Protein AF-A0A939WQ72-F1 (afdb_monomer_lite)

Structure (mmCIF, N/CA/C/O backbone):
data_AF-A0A939WQ72-F1
#
_entry.id   AF-A0A939WQ72-F1
#
loop_
_atom_site.group_PDB
_atom_site.id
_atom_site.type_symbol
_atom_site.label_atom_id
_atom_site.label_alt_id
_atom_site.label_comp_id
_atom_site.label_asym_id
_atom_site.label_entity_id
_atom_site.label_seq_id
_atom_site.pdbx_PDB_ins_code
_atom_site.Cartn_x
_atom_site.Cartn_y
_atom_site.Cartn_z
_atom_site.occupancy
_atom_site.B_iso_or_equiv
_atom_site.auth_seq_id
_atom_site.auth_comp_id
_atom_site.auth_asym_id
_atom_site.auth_atom_id
_atom_site.pdbx_PDB_model_num
ATOM 1 N N . MET A 1 1 ? -9.801 -6.693 -13.904 1.00 92.62 1 MET A N 1
ATOM 2 C CA . MET A 1 1 ? -9.410 -5.284 -13.674 1.00 92.62 1 MET A CA 1
ATOM 3 C C . MET A 1 1 ? -7.971 -5.131 -14.112 1.00 92.62 1 MET A C 1
ATOM 5 O O . MET A 1 1 ? -7.171 -5.970 -13.726 1.00 92.62 1 MET A O 1
ATOM 9 N N . ILE A 1 2 ? -7.660 -4.121 -14.923 1.00 96.31 2 ILE A N 1
ATOM 10 C CA . ILE A 1 2 ? -6.279 -3.847 -15.332 1.00 96.31 2 ILE A CA 1
ATOM 11 C C . ILE A 1 2 ? -5.569 -3.059 -14.230 1.00 96.31 2 ILE A C 1
ATOM 13 O O . ILE A 1 2 ? -6.170 -2.162 -13.640 1.00 96.31 2 ILE A O 1
ATOM 17 N N . LEU A 1 3 ? -4.326 -3.436 -13.946 1.00 95.44 3 LEU A N 1
ATOM 18 C CA . LEU A 1 3 ? -3.455 -2.828 -12.947 1.00 95.44 3 LEU A CA 1
ATOM 19 C C . LEU A 1 3 ? -2.045 -2.660 -13.513 1.00 95.44 3 LEU A C 1
ATOM 21 O O . LEU A 1 3 ? -1.617 -3.454 -14.352 1.00 95.44 3 LEU A O 1
ATOM 25 N N . TYR A 1 4 ? -1.329 -1.660 -13.013 1.00 95.62 4 TYR A N 1
ATOM 26 C CA . TYR A 1 4 ? 0.031 -1.324 -13.407 1.00 95.62 4 TYR A CA 1
ATOM 27 C C . TYR A 1 4 ? 0.954 -1.271 -12.189 1.00 95.62 4 TYR A C 1
ATOM 29 O O . TYR A 1 4 ? 0.551 -0.783 -11.135 1.00 95.62 4 TYR A O 1
ATOM 37 N N . HIS A 1 5 ? 2.186 -1.746 -12.349 1.00 94.19 5 HIS A N 1
ATOM 38 C CA . HIS A 1 5 ? 3.261 -1.638 -11.362 1.00 94.19 5 HIS A CA 1
ATOM 39 C C . HIS A 1 5 ? 4.524 -1.108 -12.041 1.00 94.19 5 HIS A C 1
ATOM 41 O O . HIS A 1 5 ? 4.973 -1.687 -13.036 1.00 94.19 5 HIS A O 1
ATOM 47 N N . GLY A 1 6 ? 5.084 -0.029 -11.504 1.00 93.25 6 GLY A N 1
ATOM 48 C CA . GLY A 1 6 ? 6.355 0.522 -11.955 1.00 93.25 6 GLY A CA 1
ATOM 49 C C . GLY A 1 6 ? 7.535 -0.127 -11.252 1.00 93.25 6 GLY A C 1
ATOM 50 O O . GLY A 1 6 ? 7.530 -0.247 -10.033 1.00 93.25 6 GLY A O 1
ATOM 51 N N . SER A 1 7 ? 8.559 -0.526 -12.001 1.00 91.81 7 SER A N 1
ATOM 52 C CA . SER A 1 7 ? 9.796 -1.056 -11.422 1.00 91.81 7 SER A CA 1
ATOM 53 C C . SER A 1 7 ? 10.992 -0.885 -12.351 1.00 91.81 7 SER A C 1
ATOM 55 O O . SER A 1 7 ? 10.850 -0.763 -13.563 1.00 91.81 7 SER A O 1
ATOM 57 N N . THR A 1 8 ? 12.200 -0.977 -11.800 1.00 92.00 8 THR A N 1
ATOM 58 C CA . THR A 1 8 ? 13.462 -0.961 -12.569 1.00 92.00 8 THR A CA 1
ATOM 59 C C . THR A 1 8 ? 13.731 -2.261 -13.340 1.00 92.00 8 THR A C 1
ATOM 61 O O . THR A 1 8 ? 14.701 -2.368 -14.083 1.00 92.00 8 THR A O 1
ATOM 64 N N . LYS A 1 9 ? 12.873 -3.274 -13.175 1.00 91.62 9 LYS A N 1
ATOM 65 C CA . LYS A 1 9 ? 12.968 -4.596 -13.809 1.00 91.62 9 LYS A CA 1
ATOM 66 C C . LYS A 1 9 ? 11.615 -5.063 -14.329 1.00 91.62 9 LYS A C 1
ATOM 68 O O . LYS A 1 9 ? 10.583 -4.605 -13.845 1.00 91.62 9 LYS A O 1
ATOM 73 N N . ILE A 1 10 ? 11.623 -6.019 -15.251 1.00 94.62 10 ILE A N 1
ATOM 74 C CA . ILE A 1 10 ? 10.416 -6.740 -15.665 1.00 94.62 10 ILE A CA 1
ATOM 75 C C . ILE A 1 10 ? 10.027 -7.724 -14.555 1.00 94.62 10 ILE A C 1
ATOM 77 O O . ILE A 1 10 ? 10.872 -8.453 -14.031 1.00 94.62 10 ILE A O 1
ATOM 81 N N . ILE A 1 11 ? 8.750 -7.736 -14.187 1.00 94.44 11 ILE A N 1
ATOM 82 C CA . ILE A 1 11 ? 8.175 -8.635 -13.187 1.00 94.44 11 ILE A CA 1
ATOM 83 C C . ILE A 1 11 ? 7.028 -9.389 -13.857 1.00 94.44 11 ILE A C 1
ATOM 85 O O . ILE A 1 11 ? 5.957 -8.843 -14.082 1.00 94.44 11 ILE A O 1
ATOM 89 N N . GLU A 1 12 ? 7.246 -10.658 -14.197 1.00 93.81 12 GLU A N 1
ATOM 90 C CA . GLU A 1 12 ? 6.208 -11.469 -14.852 1.00 93.81 12 GLU A CA 1
ATOM 91 C C . GLU A 1 12 ? 5.132 -11.946 -13.868 1.00 93.81 12 GLU A C 1
ATOM 93 O O . GLU A 1 12 ? 3.956 -12.062 -14.217 1.00 93.81 12 GLU A O 1
ATOM 98 N N . LYS A 1 13 ? 5.532 -12.232 -12.623 1.00 92.50 13 LYS A N 1
ATOM 99 C CA . LYS 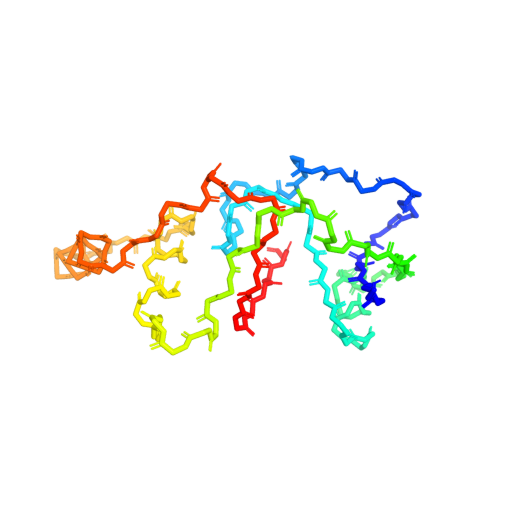A 1 13 ? 4.655 -12.736 -11.562 1.00 92.50 13 LYS A CA 1
ATOM 100 C C . LYS A 1 13 ? 4.719 -11.806 -10.347 1.00 92.50 13 L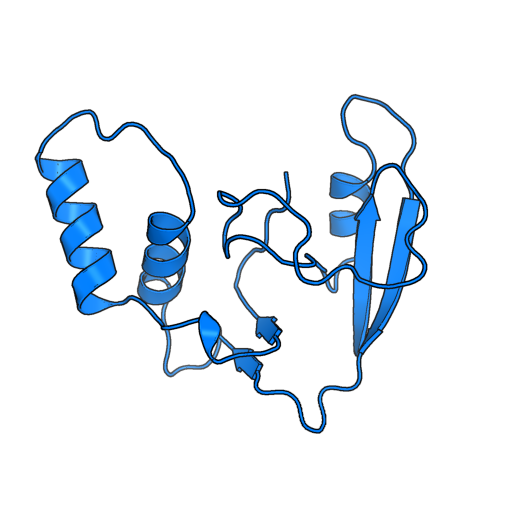YS A C 1
ATOM 102 O O . LYS A 1 13 ? 5.817 -11.604 -9.826 1.00 92.50 13 LYS A O 1
ATOM 107 N N . PRO A 1 14 ? 3.577 -11.269 -9.871 1.00 90.62 14 PRO A N 1
ATOM 108 C CA . PRO A 1 14 ? 3.527 -10.454 -8.662 1.00 90.62 14 PRO A CA 1
ATOM 109 C C . PRO A 1 14 ? 4.137 -11.171 -7.455 1.00 90.62 14 PRO A C 1
ATOM 111 O O . PRO A 1 14 ? 3.856 -12.345 -7.212 1.00 90.62 14 PRO A O 1
ATOM 114 N N . ILE A 1 15 ? 4.941 -10.451 -6.676 1.00 87.31 15 ILE A N 1
ATOM 115 C CA . ILE A 1 15 ? 5.572 -10.968 -5.458 1.00 87.31 15 ILE A CA 1
ATOM 116 C C . ILE A 1 15 ? 4.844 -10.353 -4.261 1.00 87.31 15 ILE A C 1
ATOM 118 O O . ILE A 1 15 ? 5.041 -9.184 -3.947 1.00 87.31 15 ILE A O 1
ATOM 122 N N . LEU A 1 16 ? 3.987 -11.133 -3.599 1.00 81.19 16 LEU A N 1
ATOM 123 C CA . LEU A 1 16 ? 3.041 -10.617 -2.596 1.00 81.19 16 LEU A CA 1
ATOM 124 C C . LEU A 1 16 ? 3.696 -10.092 -1.310 1.00 81.19 16 LEU A C 1
ATOM 126 O O . LEU A 1 16 ? 3.118 -9.241 -0.651 1.00 81.19 16 LEU A O 1
ATOM 130 N N . ALA A 1 17 ? 4.901 -10.553 -0.973 1.00 81.38 17 ALA A N 1
ATOM 131 C CA . ALA A 1 17 ? 5.674 -10.078 0.179 1.00 81.38 17 ALA A CA 1
ATOM 132 C C . ALA A 1 17 ? 6.823 -9.132 -0.225 1.00 81.38 17 ALA A C 1
ATOM 134 O O . ALA A 1 17 ? 7.815 -9.002 0.494 1.00 81.38 17 ALA A O 1
ATOM 135 N N . ALA A 1 18 ? 6.727 -8.517 -1.408 1.00 79.50 18 ALA A N 1
ATOM 136 C CA . ALA A 1 18 ? 7.680 -7.505 -1.847 1.00 79.50 18 ALA A CA 1
ATOM 137 C C . ALA A 1 18 ? 7.492 -6.175 -1.092 1.00 79.50 18 ALA A C 1
ATOM 139 O O . ALA A 1 18 ? 6.681 -6.056 -0.174 1.00 79.50 18 ALA A O 1
ATOM 140 N N . GLY A 1 19 ? 8.274 -5.167 -1.481 1.00 82.12 19 GLY A N 1
ATOM 141 C CA . GLY A 1 19 ? 8.215 -3.838 -0.881 1.00 82.12 19 GLY A CA 1
ATOM 142 C C . GLY A 1 19 ? 8.858 -3.768 0.505 1.00 82.12 19 GLY A C 1
ATOM 143 O O . GLY A 1 19 ? 9.281 -4.771 1.091 1.00 82.12 19 GLY A O 1
ATOM 144 N N . LYS A 1 20 ? 8.973 -2.545 1.023 1.00 86.56 20 LYS A N 1
ATOM 145 C CA . LYS A 1 20 ? 9.551 -2.292 2.344 1.00 86.56 20 LYS A CA 1
ATOM 146 C C . LYS A 1 20 ? 8.465 -2.457 3.406 1.00 86.56 20 LYS A C 1
ATOM 148 O O . LYS A 1 20 ? 7.309 -2.111 3.184 1.00 86.56 20 LYS A O 1
ATOM 153 N N . LYS A 1 21 ? 8.852 -2.914 4.601 1.00 87.25 21 LYS A N 1
ATOM 154 C CA . LYS A 1 21 ? 7.941 -3.032 5.759 1.00 87.25 21 LYS A CA 1
ATOM 155 C C . LYS A 1 21 ? 7.259 -1.717 6.136 1.00 87.25 21 LYS A C 1
ATOM 157 O O . LYS A 1 21 ? 6.192 -1.749 6.727 1.00 87.25 21 LYS A O 1
ATOM 162 N N . TYR A 1 22 ? 7.886 -0.596 5.795 1.00 88.69 22 TYR A N 1
ATOM 163 C CA . TYR A 1 22 ? 7.441 0.743 6.150 1.00 88.69 22 TYR A CA 1
ATOM 164 C C . TYR A 1 22 ? 6.741 1.497 5.009 1.00 88.69 22 TYR A C 1
ATOM 166 O O . TYR A 1 22 ? 6.529 2.703 5.130 1.00 88.69 22 TYR A O 1
ATOM 174 N N . ASN A 1 23 ? 6.382 0.815 3.915 1.00 89.38 23 ASN A N 1
ATOM 175 C CA . ASN A 1 23 ? 5.490 1.388 2.905 1.00 89.38 23 ASN A CA 1
ATOM 176 C C . ASN A 1 23 ? 4.088 1.626 3.501 1.00 89.38 23 ASN A C 1
ATOM 178 O O . ASN A 1 23 ? 3.748 1.083 4.548 1.00 89.38 23 ASN A O 1
ATOM 182 N N . ASP A 1 24 ? 3.244 2.395 2.810 1.00 89.12 24 ASP A N 1
ATOM 183 C CA . ASP A 1 24 ? 1.954 2.890 3.330 1.00 89.12 24 ASP A CA 1
ATOM 184 C C . ASP A 1 24 ? 1.035 1.815 3.957 1.00 89.12 24 ASP A C 1
ATOM 186 O O . ASP A 1 24 ? 0.453 2.025 5.021 1.00 89.12 24 ASP A O 1
ATOM 190 N N . TYR A 1 25 ? 0.939 0.649 3.318 1.00 90.50 25 TYR A N 1
ATOM 191 C CA . TYR A 1 25 ? 0.170 -0.523 3.748 1.00 90.50 25 TYR A CA 1
ATOM 192 C C . TYR A 1 25 ? 1.067 -1.698 4.175 1.00 90.50 25 TYR A C 1
ATOM 194 O O . TYR A 1 25 ? 0.592 -2.828 4.266 1.00 90.50 25 TYR A O 1
ATOM 202 N N . GLY A 1 26 ? 2.355 -1.448 4.424 1.00 89.94 26 GLY A N 1
ATOM 203 C CA . GLY A 1 26 ? 3.339 -2.470 4.771 1.00 89.94 26 GLY A CA 1
ATOM 204 C C . GLY A 1 26 ? 3.895 -3.224 3.559 1.00 89.94 26 GLY A C 1
ATOM 205 O O . GLY A 1 26 ? 3.959 -2.705 2.446 1.00 89.94 26 GLY A O 1
ATOM 206 N N . GLN A 1 27 ? 4.350 -4.462 3.770 1.00 90.69 27 GLN A N 1
ATOM 207 C CA . GLN A 1 27 ? 4.837 -5.295 2.664 1.00 90.69 27 GLN A CA 1
ATOM 208 C C . GLN A 1 27 ? 3.676 -5.735 1.774 1.00 90.69 27 GLN A C 1
ATOM 210 O O . GLN A 1 27 ? 2.624 -6.145 2.259 1.00 90.69 27 GLN A O 1
ATOM 215 N N . GLY A 1 28 ? 3.884 -5.674 0.464 1.00 91.50 28 GLY A N 1
ATOM 216 C CA . GLY A 1 28 ? 2.842 -5.929 -0.514 1.00 91.50 28 GLY A CA 1
ATOM 217 C C . GLY A 1 28 ? 3.334 -5.759 -1.944 1.00 91.50 28 GLY A C 1
ATOM 218 O O . GLY A 1 28 ? 4.435 -5.265 -2.200 1.00 91.50 28 GLY A O 1
ATOM 219 N N . PHE A 1 29 ? 2.482 -6.133 -2.896 1.00 93.19 29 PHE A N 1
ATOM 220 C CA . PHE A 1 29 ? 2.696 -5.837 -4.309 1.00 93.19 29 PHE A CA 1
ATOM 221 C C . PHE A 1 29 ? 1.836 -4.644 -4.736 1.00 93.19 29 PHE A C 1
ATOM 223 O O . PHE A 1 29 ? 0.625 -4.764 -4.934 1.00 93.19 29 PHE A O 1
ATOM 230 N N . TYR A 1 30 ? 2.469 -3.481 -4.852 1.00 93.44 30 TYR A N 1
ATOM 231 C CA . TYR A 1 30 ? 1.785 -2.209 -5.039 1.00 93.44 30 TYR A CA 1
ATOM 232 C C . TYR A 1 30 ? 1.439 -1.991 -6.506 1.00 93.44 30 TYR A C 1
ATOM 234 O O . TYR A 1 30 ? 2.301 -2.032 -7.382 1.00 93.44 30 TYR A O 1
ATOM 242 N N . CYS A 1 31 ? 0.157 -1.756 -6.768 1.00 93.69 31 CYS A N 1
ATOM 243 C CA . CYS A 1 31 ? -0.357 -1.490 -8.101 1.00 93.69 31 CYS A CA 1
ATOM 244 C C . CYS A 1 31 ? -1.182 -0.206 -8.122 1.00 93.69 31 CYS A C 1
ATOM 246 O O . CYS A 1 31 ? -1.811 0.163 -7.132 1.00 93.69 31 CYS A O 1
ATOM 248 N N . THR A 1 32 ? -1.287 0.393 -9.301 1.00 93.19 32 THR A N 1
ATOM 249 C CA . THR A 1 32 ? -2.179 1.514 -9.597 1.00 93.19 32 THR A CA 1
ATOM 250 C C . THR A 1 32 ? -3.049 1.203 -10.817 1.00 93.19 32 THR A C 1
ATOM 252 O O . THR A 1 32 ? -2.713 0.356 -11.646 1.00 93.19 32 THR A O 1
ATOM 255 N N . LYS A 1 33 ? -4.203 1.865 -10.925 1.00 93.50 33 LYS A N 1
ATOM 256 C CA . LYS A 1 33 ? -5.022 1.852 -12.149 1.00 93.50 33 LYS A CA 1
ATOM 257 C C . LYS A 1 33 ? -4.526 2.867 -13.182 1.00 93.50 33 LYS A C 1
ATOM 259 O O . LYS A 1 33 ? -4.808 2.699 -14.364 1.00 93.50 33 LYS A O 1
ATOM 264 N N . GLU A 1 34 ? -3.769 3.867 -12.737 1.00 94.00 34 GLU A N 1
ATOM 265 C CA . GLU A 1 34 ? -3.275 4.967 -13.559 1.00 94.00 34 GLU A CA 1
ATOM 266 C C . GLU A 1 34 ? -1.870 4.656 -14.074 1.00 94.00 34 GLU A C 1
ATOM 268 O O . GLU A 1 34 ? -0.920 4.547 -13.299 1.00 94.00 34 GLU A O 1
ATOM 273 N N . ILE A 1 35 ? -1.724 4.509 -15.391 1.00 95.25 35 ILE A N 1
ATOM 274 C CA . ILE A 1 35 ? -0.442 4.139 -16.006 1.00 95.25 35 ILE A CA 1
ATOM 275 C C . ILE A 1 35 ? 0.650 5.193 -15.773 1.00 95.25 35 ILE A C 1
ATOM 277 O O . ILE A 1 35 ? 1.808 4.824 -15.601 1.00 95.25 35 ILE A O 1
ATOM 281 N N . GLU A 1 36 ? 0.297 6.480 -15.723 1.00 93.44 36 GLU A N 1
ATOM 282 C CA . GLU A 1 36 ? 1.268 7.559 -15.497 1.00 93.44 36 GLU A CA 1
ATOM 283 C C . GLU A 1 36 ? 1.899 7.469 -14.101 1.00 93.44 36 GLU A C 1
ATOM 285 O O . GLU A 1 36 ? 3.117 7.545 -13.980 1.00 93.44 36 GLU A O 1
ATOM 290 N N . VAL A 1 37 ? 1.110 7.143 -13.070 1.00 91.62 37 VAL A N 1
ATOM 291 C CA . VAL A 1 37 ? 1.626 6.898 -11.711 1.00 91.62 37 VAL A CA 1
ATOM 292 C C . VAL A 1 37 ? 2.589 5.704 -11.696 1.00 91.62 37 VAL A C 1
ATOM 294 O O . VAL A 1 37 ? 3.628 5.740 -11.044 1.00 91.62 37 VAL A O 1
ATOM 297 N N . ALA A 1 38 ? 2.303 4.648 -12.465 1.00 93.00 38 ALA A N 1
ATOM 298 C CA . ALA A 1 38 ? 3.231 3.524 -12.579 1.00 93.00 38 ALA A CA 1
ATOM 299 C C . ALA A 1 38 ? 4.541 3.913 -13.286 1.00 93.00 38 ALA A C 1
ATOM 301 O O . ALA A 1 38 ? 5.591 3.374 -12.949 1.00 93.00 38 ALA A O 1
ATOM 302 N N . LYS A 1 39 ? 4.516 4.841 -14.251 1.00 92.25 39 LYS A N 1
ATOM 303 C CA . LYS A 1 39 ? 5.747 5.354 -14.878 1.00 92.25 39 LYS A CA 1
ATOM 304 C C . LYS A 1 39 ? 6.584 6.163 -13.888 1.00 92.25 39 LYS A C 1
ATOM 306 O O . LYS A 1 39 ? 7.799 5.984 -13.864 1.00 92.25 39 LYS A O 1
ATOM 311 N N . GLU A 1 40 ? 5.949 6.986 -13.051 1.00 90.06 40 GLU A N 1
ATOM 312 C CA . GLU A 1 40 ? 6.632 7.723 -11.977 1.00 90.06 40 GLU A CA 1
ATOM 313 C C . GLU A 1 40 ? 7.371 6.767 -11.030 1.00 90.06 40 GLU A C 1
ATOM 315 O O . GLU A 1 40 ? 8.538 6.989 -10.712 1.00 90.06 40 GLU A O 1
ATOM 320 N N . TRP A 1 41 ? 6.735 5.657 -10.639 1.00 89.31 41 TRP A N 1
ATOM 321 C CA . TRP A 1 41 ? 7.369 4.649 -9.778 1.00 89.31 41 TRP A CA 1
ATOM 322 C C . TRP A 1 41 ? 8.510 3.893 -10.467 1.00 89.31 41 TRP A C 1
ATOM 324 O O . TRP A 1 41 ? 9.445 3.452 -9.796 1.00 89.31 41 TRP A O 1
ATOM 334 N N . ALA A 1 42 ? 8.437 3.724 -11.792 1.00 91.94 42 ALA A N 1
ATOM 335 C CA . ALA A 1 42 ? 9.414 2.974 -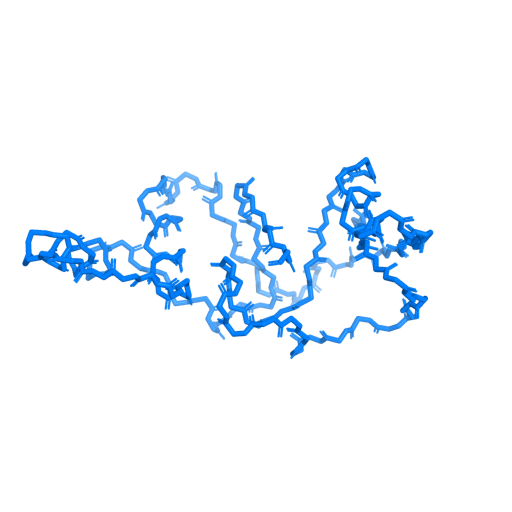12.573 1.00 91.94 42 ALA A CA 1
ATOM 336 C C . ALA A 1 42 ? 10.732 3.739 -12.778 1.00 91.94 42 ALA A C 1
ATOM 338 O O . ALA A 1 42 ? 11.802 3.132 -12.731 1.00 91.94 42 ALA A O 1
ATOM 339 N N . CYS A 1 43 ? 10.661 5.053 -12.995 1.00 88.44 43 CYS A N 1
ATOM 340 C CA . CYS A 1 43 ? 11.806 5.890 -13.365 1.00 88.44 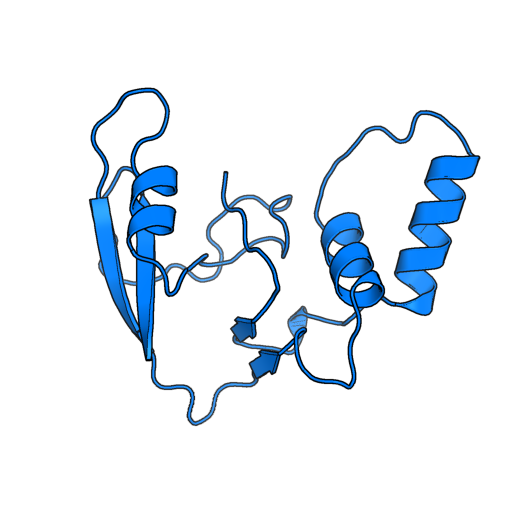43 CYS A CA 1
ATOM 341 C C . CYS A 1 43 ? 12.478 6.542 -12.146 1.00 88.44 43 CYS A C 1
ATOM 343 O O . CYS A 1 43 ? 12.617 7.765 -12.068 1.00 88.44 43 CYS A O 1
ATOM 345 N N . ARG A 1 44 ? 12.899 5.733 -11.169 1.00 76.94 44 ARG A N 1
ATOM 346 C CA . ARG A 1 44 ? 13.646 6.242 -10.007 1.00 76.94 44 ARG A CA 1
ATOM 347 C C . ARG A 1 44 ? 15.071 6.629 -10.406 1.00 76.94 44 ARG A C 1
ATOM 349 O O . ARG A 1 44 ? 15.656 6.030 -11.308 1.00 76.94 44 ARG A O 1
ATOM 356 N N . GLU A 1 45 ? 15.628 7.625 -9.717 1.00 74.88 45 GLU A N 1
ATOM 357 C CA . GLU A 1 45 ? 17.054 7.995 -9.801 1.00 74.88 45 GLU A CA 1
ATOM 358 C C . GLU A 1 45 ? 17.547 8.308 -11.226 1.00 74.88 45 GLU A C 1
ATOM 360 O O . GLU A 1 45 ? 18.694 8.046 -11.578 1.00 74.88 45 GLU A O 1
ATOM 365 N N . ASN A 1 46 ? 16.674 8.894 -12.053 1.00 78.06 46 ASN A N 1
ATOM 366 C CA . ASN A 1 46 ? 16.991 9.280 -13.432 1.00 78.06 46 ASN A CA 1
ATOM 367 C C . ASN A 1 46 ? 17.365 8.087 -14.342 1.00 78.06 46 ASN A C 1
ATOM 369 O O . ASN A 1 46 ? 18.107 8.241 -15.313 1.00 78.06 46 ASN A O 1
ATOM 373 N N . SER A 1 47 ? 16.860 6.892 -14.020 1.00 85.38 47 SER A N 1
ATOM 374 C CA . SER A 1 47 ? 17.068 5.665 -14.791 1.00 85.38 47 SER A CA 1
ATOM 375 C C . SER A 1 47 ? 15.818 5.260 -15.578 1.00 85.38 47 SER A C 1
ATOM 377 O O . SER A 1 47 ? 14.693 5.639 -15.243 1.00 85.38 47 SER A O 1
ATOM 379 N N . ASN A 1 48 ? 16.015 4.475 -16.641 1.00 91.81 48 ASN A N 1
ATOM 380 C CA . ASN A 1 48 ? 14.907 3.872 -17.378 1.00 91.81 48 ASN A CA 1
ATOM 381 C C . ASN A 1 48 ? 14.207 2.817 -16.511 1.00 91.81 48 ASN A C 1
ATOM 383 O O . ASN A 1 48 ? 14.863 2.032 -15.826 1.00 91.81 48 ASN A O 1
ATOM 387 N N . GLY A 1 49 ? 12.881 2.752 -16.610 1.00 94.00 49 GLY A N 1
ATOM 388 C CA . GLY A 1 49 ? 12.061 1.780 -15.895 1.00 94.00 49 GLY A CA 1
ATOM 389 C C . GLY A 1 49 ? 11.074 1.041 -16.793 1.00 94.00 49 GLY A C 1
ATOM 390 O O . GLY A 1 49 ? 10.908 1.345 -17.974 1.00 94.00 49 GLY A O 1
ATOM 391 N N . PHE A 1 50 ? 10.390 0.065 -16.203 1.00 95.12 50 PHE A N 1
ATOM 392 C CA . PHE A 1 50 ? 9.349 -0.734 -16.835 1.00 95.12 50 PHE A CA 1
ATOM 393 C C . PHE A 1 50 ? 8.012 -0.527 -16.130 1.00 95.12 50 PHE A C 1
ATOM 395 O O . PHE A 1 50 ? 7.930 -0.514 -14.901 1.00 95.12 50 PHE A O 1
ATOM 402 N N . VAL A 1 51 ? 6.943 -0.452 -16.921 1.00 96.25 51 VAL A N 1
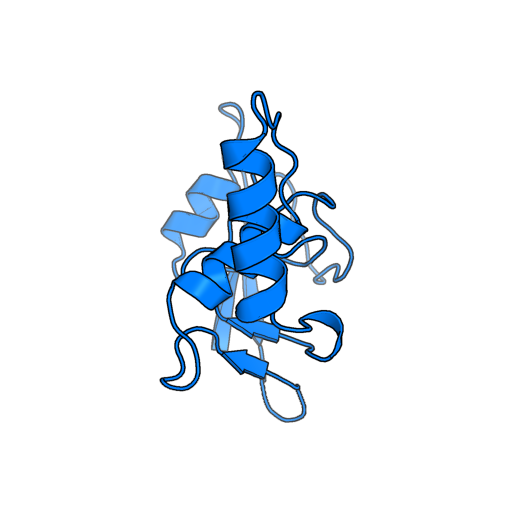ATOM 403 C CA . VAL A 1 51 ? 5.574 -0.578 -16.420 1.00 96.25 51 VAL A CA 1
ATOM 404 C C . VAL A 1 51 ? 5.078 -1.989 -16.705 1.00 96.25 51 VAL A C 1
ATOM 406 O O . VAL A 1 51 ? 4.881 -2.374 -17.857 1.00 96.25 51 VAL A O 1
ATOM 409 N N . ASN A 1 52 ? 4.834 -2.752 -15.646 1.00 95.81 52 ASN A N 1
ATOM 410 C CA . ASN A 1 52 ? 4.283 -4.099 -15.721 1.00 95.81 52 ASN A CA 1
ATOM 411 C C . ASN A 1 52 ? 2.757 -4.023 -15.649 1.00 95.81 52 ASN A C 1
ATOM 413 O O . ASN A 1 52 ? 2.209 -3.432 -14.717 1.00 95.81 52 ASN A O 1
ATOM 417 N N . LYS A 1 53 ? 2.067 -4.620 -16.624 1.00 97.50 53 LYS A N 1
ATOM 418 C CA . LYS A 1 53 ? 0.603 -4.615 -16.731 1.00 97.50 53 LYS A CA 1
ATOM 419 C C . LYS A 1 53 ? 0.034 -5.976 -16.348 1.00 97.50 53 LYS A C 1
ATOM 421 O O . LYS A 1 53 ? 0.417 -6.991 -16.920 1.00 97.50 53 LYS A O 1
ATOM 426 N N . TYR A 1 54 ? -0.959 -5.980 -15.466 1.00 95.69 54 TYR A N 1
ATOM 427 C CA . TYR A 1 54 ? -1.627 -7.190 -14.991 1.00 95.69 54 TYR A CA 1
ATOM 428 C C . TYR A 1 54 ? -3.138 -7.117 -15.191 1.00 95.69 54 TYR A C 1
ATOM 430 O O . TYR A 1 54 ? -3.737 -6.040 -15.194 1.00 95.69 54 TYR A O 1
ATOM 438 N N . SER A 1 55 ? -3.769 -8.287 -15.303 1.00 95.38 55 SER A N 1
ATOM 439 C CA . SER A 1 55 ? -5.222 -8.434 -15.222 1.00 95.38 55 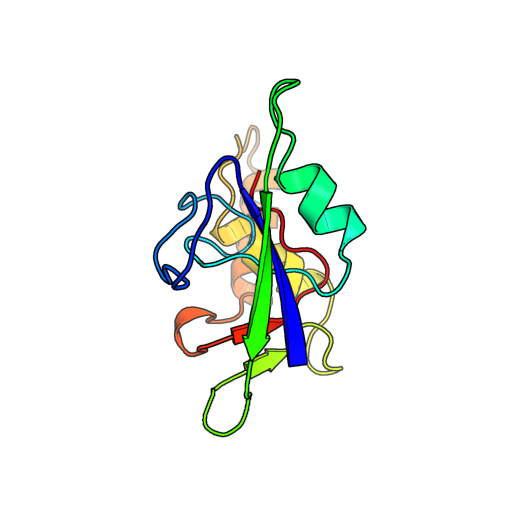SER A CA 1
ATOM 440 C C . SER A 1 55 ? -5.586 -9.200 -13.954 1.00 95.38 55 SER A C 1
ATOM 442 O O . SER A 1 55 ? -5.266 -10.376 -13.814 1.00 95.38 55 SER A O 1
ATOM 444 N N . LEU A 1 56 ? -6.266 -8.529 -13.027 1.00 93.12 56 LEU A N 1
ATOM 445 C CA . LEU A 1 56 ? -6.719 -9.105 -11.766 1.00 93.12 56 LEU A CA 1
ATOM 446 C C . LEU A 1 56 ? -8.195 -9.511 -11.844 1.00 93.12 56 LEU A C 1
ATOM 448 O O . LEU A 1 56 ? -9.067 -8.675 -12.128 1.00 93.12 56 LEU A O 1
ATOM 452 N N . ARG A 1 57 ? -8.491 -10.771 -11.511 1.00 93.94 57 ARG A N 1
ATOM 453 C CA . ARG A 1 57 ? -9.849 -11.253 -11.226 1.00 93.94 57 ARG A CA 1
ATOM 454 C C . ARG A 1 57 ? -10.093 -11.174 -9.720 1.00 93.94 57 ARG A C 1
ATOM 456 O O . ARG A 1 57 ? -9.395 -11.822 -8.958 1.00 93.94 57 ARG A O 1
ATOM 463 N N . LYS A 1 58 ? -11.086 -10.386 -9.297 1.00 88.56 58 LYS A N 1
ATOM 464 C CA . LYS A 1 58 ? -11.401 -10.191 -7.868 1.00 88.56 58 LYS A CA 1
ATOM 465 C C . LYS A 1 58 ? -12.249 -11.310 -7.253 1.00 88.56 58 LYS A C 1
ATOM 467 O O . LYS A 1 58 ? -12.364 -11.388 -6.038 1.00 88.56 58 LYS A O 1
ATOM 472 N N . SER A 1 59 ? -12.886 -12.145 -8.071 1.00 93.38 59 SER A N 1
ATOM 473 C CA . SER A 1 59 ? -13.768 -13.212 -7.594 1.00 93.38 59 SER A CA 1
ATOM 474 C C . SER A 1 59 ? -13.013 -14.182 -6.683 1.00 93.38 59 SER A C 1
ATOM 476 O O . SER A 1 59 ? -12.020 -14.762 -7.112 1.00 93.38 59 SER A O 1
ATOM 478 N N . GLY A 1 60 ? -13.510 -14.369 -5.459 1.00 93.75 60 GLY A N 1
ATOM 479 C CA . GLY A 1 60 ? -12.892 -15.237 -4.453 1.00 93.75 60 GLY A CA 1
ATOM 480 C C . GLY A 1 60 ? -11.832 -14.561 -3.578 1.00 93.75 60 GLY A C 1
ATOM 481 O O . GLY A 1 60 ? -11.376 -15.193 -2.634 1.00 93.75 60 GLY A O 1
ATOM 482 N N . LEU A 1 61 ? -11.474 -13.299 -3.845 1.00 94.56 61 LEU A N 1
ATOM 483 C CA . LEU A 1 61 ? -10.555 -12.524 -3.007 1.00 94.56 61 LEU A CA 1
ATOM 484 C C . LEU A 1 61 ? -11.316 -11.740 -1.933 1.00 94.56 61 LEU A C 1
ATOM 486 O O . LEU A 1 61 ? -12.366 -11.148 -2.202 1.00 94.56 61 LEU A O 1
ATOM 490 N N . LYS A 1 62 ? -10.748 -11.670 -0.731 1.00 96.12 62 LYS A N 1
ATOM 491 C CA . LYS A 1 62 ? -11.170 -10.763 0.336 1.00 96.12 62 LYS A CA 1
ATOM 492 C C . LYS A 1 62 ? -10.613 -9.376 0.045 1.00 96.12 62 LYS A C 1
ATOM 494 O O . LYS A 1 62 ? -9.411 -9.143 0.151 1.00 96.12 62 LYS A O 1
ATOM 499 N N . VAL A 1 63 ? -11.495 -8.453 -0.326 1.00 95.19 63 VAL A N 1
ATOM 500 C CA . VAL A 1 63 ? -11.124 -7.076 -0.671 1.00 95.19 63 VAL A CA 1
ATOM 501 C C . VAL A 1 63 ? -11.485 -6.140 0.476 1.00 95.19 63 VAL A C 1
ATOM 503 O O . VAL A 1 63 ? -12.655 -6.044 0.847 1.00 95.19 63 VAL A O 1
ATOM 506 N N . LEU A 1 64 ? -10.489 -5.430 0.999 1.00 95.38 64 LEU A N 1
ATOM 507 C CA . LEU A 1 64 ? -10.684 -4.259 1.844 1.00 95.38 64 LEU A CA 1
ATOM 508 C C . LEU A 1 64 ? -10.733 -3.027 0.946 1.00 95.38 64 LEU A C 1
ATOM 510 O O . LEU A 1 64 ? -9.727 -2.662 0.345 1.00 95.38 64 LEU A O 1
ATOM 514 N N . ASP A 1 65 ? -11.896 -2.393 0.850 1.00 94.56 65 ASP A N 1
ATOM 515 C CA . ASP A 1 65 ? -12.040 -1.109 0.167 1.00 94.56 65 ASP A CA 1
ATOM 516 C C . ASP A 1 65 ? -12.148 0.007 1.204 1.00 94.56 65 ASP A C 1
ATOM 518 O O . ASP A 1 65 ? -13.195 0.187 1.820 1.00 94.56 65 ASP A O 1
ATOM 522 N N . MET A 1 66 ? -11.052 0.735 1.420 1.00 93.12 66 MET A N 1
ATOM 523 C CA . MET A 1 66 ? -10.986 1.837 2.383 1.00 93.12 66 MET A CA 1
ATOM 524 C C . MET A 1 66 ? -11.699 3.103 1.891 1.00 93.12 66 MET A C 1
ATOM 526 O O . MET A 1 66 ? -11.776 4.074 2.637 1.00 93.12 66 MET A O 1
ATOM 530 N N . GLN A 1 67 ? -12.206 3.105 0.655 1.00 90.81 67 GLN A N 1
ATOM 531 C CA . GLN A 1 67 ? -13.044 4.177 0.112 1.00 90.81 67 GLN A CA 1
ATOM 532 C C . GLN A 1 67 ? -14.542 3.874 0.283 1.00 90.81 67 GLN A C 1
ATOM 534 O O . GLN A 1 67 ? -15.388 4.707 -0.044 1.00 90.81 67 GLN A O 1
ATOM 539 N N . ASP A 1 68 ? -14.893 2.690 0.794 1.00 94.62 68 ASP A N 1
ATOM 540 C CA . ASP A 1 68 ? -16.259 2.367 1.194 1.00 94.62 68 ASP A CA 1
ATOM 541 C C . ASP A 1 68 ? -16.713 3.293 2.333 1.00 94.62 68 ASP A C 1
ATOM 543 O O . ASP A 1 68 ? -15.945 3.599 3.241 1.00 94.62 68 ASP A O 1
ATOM 547 N N . LYS A 1 69 ? -17.992 3.684 2.328 1.00 94.38 69 LYS A N 1
ATOM 548 C CA . LYS A 1 69 ? -18.620 4.574 3.324 1.00 94.38 69 LYS A CA 1
ATOM 549 C C . LYS A 1 69 ? -18.468 4.137 4.789 1.00 94.38 69 LYS A C 1
ATOM 551 O O . LYS A 1 69 ? -18.739 4.927 5.687 1.00 94.38 69 LYS A O 1
ATOM 556 N N . ARG A 1 70 ? -18.117 2.871 5.039 1.00 94.62 70 ARG A N 1
ATOM 557 C CA . ARG A 1 70 ? -17.799 2.342 6.375 1.00 94.62 70 ARG A CA 1
ATOM 558 C C . ARG A 1 70 ? -16.488 2.891 6.934 1.00 94.62 70 ARG A C 1
ATOM 560 O O . ARG A 1 70 ? -16.291 2.836 8.144 1.00 94.62 70 ARG A O 1
ATOM 567 N N . TYR A 1 71 ? -15.611 3.384 6.068 1.00 95.31 71 TYR A N 1
ATOM 568 C CA . TYR A 1 71 ? -14.311 3.927 6.418 1.00 95.31 71 TYR A CA 1
ATOM 569 C C . TYR A 1 71 ? -14.253 5.416 6.099 1.00 95.31 71 TYR A C 1
ATOM 571 O O . TYR A 1 71 ? -15.002 5.947 5.280 1.00 95.31 71 TYR A O 1
ATOM 579 N N . ASN A 1 72 ? -13.338 6.099 6.771 1.00 93.94 72 ASN A N 1
ATOM 580 C CA . ASN A 1 72 ? -13.022 7.489 6.505 1.00 93.94 72 ASN A CA 1
ATOM 581 C C . ASN A 1 72 ? -11.501 7.693 6.465 1.00 93.94 72 ASN A C 1
ATOM 583 O O . ASN A 1 72 ? -10.709 6.763 6.648 1.00 93.94 72 ASN A O 1
ATOM 587 N N . VAL A 1 73 ? -11.089 8.940 6.243 1.00 93.19 73 VAL A N 1
ATOM 588 C CA . VAL A 1 73 ? -9.674 9.321 6.153 1.00 93.19 73 VAL A CA 1
ATOM 589 C C . VAL A 1 73 ? -8.864 8.938 7.401 1.00 93.19 73 VAL A C 1
ATOM 591 O O . VAL A 1 73 ? -7.686 8.620 7.275 1.00 93.19 73 VAL A O 1
ATOM 594 N N . LEU A 1 74 ? -9.478 8.887 8.589 1.00 95.44 74 LEU A N 1
ATOM 595 C CA . LEU A 1 74 ? -8.798 8.512 9.831 1.00 95.44 74 LEU A CA 1
ATOM 596 C C . LEU A 1 74 ? -8.459 7.020 9.868 1.00 95.44 74 LEU A C 1
ATOM 598 O O . LEU A 1 74 ? -7.404 6.663 10.384 1.00 95.44 74 LEU A O 1
ATOM 602 N N . ASN A 1 75 ? -9.281 6.151 9.266 1.00 95.88 75 ASN A N 1
ATOM 603 C CA . ASN A 1 75 ? -8.933 4.735 9.112 1.00 95.88 75 ASN A CA 1
ATOM 604 C C . ASN A 1 75 ? -7.701 4.565 8.220 1.00 95.88 75 ASN A C 1
ATOM 606 O O . ASN A 1 75 ? -6.802 3.787 8.532 1.00 95.88 75 ASN A O 1
ATOM 610 N N . TRP A 1 76 ? -7.643 5.320 7.121 1.00 92.81 76 TRP A N 1
ATOM 611 C CA . TRP A 1 76 ? -6.475 5.333 6.244 1.00 92.81 76 TRP A CA 1
ATOM 612 C C . TRP A 1 76 ? -5.233 5.871 6.956 1.00 92.81 76 TRP A C 1
ATOM 614 O O . TRP A 1 76 ? -4.189 5.223 6.925 1.00 92.81 76 TRP A O 1
ATOM 624 N N . MET A 1 77 ? -5.357 6.987 7.678 1.00 93.00 77 MET A N 1
ATOM 625 C CA . MET A 1 77 ? -4.267 7.527 8.492 1.00 93.00 77 MET A CA 1
ATOM 626 C C . MET A 1 77 ? -3.779 6.533 9.546 1.00 93.00 77 MET A C 1
ATOM 628 O O . MET A 1 77 ? -2.574 6.386 9.714 1.00 93.00 77 MET A O 1
ATOM 632 N N . ALA A 1 78 ? -4.675 5.824 10.233 1.00 94.69 78 ALA A N 1
ATOM 633 C CA . ALA A 1 78 ? -4.285 4.823 11.220 1.00 94.69 78 ALA A CA 1
ATOM 634 C C . ALA A 1 78 ? -3.427 3.714 10.590 1.00 94.69 78 ALA A C 1
ATOM 636 O O . ALA A 1 78 ? -2.371 3.389 11.128 1.00 94.69 78 ALA A O 1
ATOM 637 N N . VAL A 1 79 ? -3.812 3.207 9.412 1.00 93.06 79 VAL A N 1
ATOM 638 C CA . VAL A 1 79 ? -3.019 2.208 8.676 1.00 93.06 79 VAL A CA 1
ATOM 639 C C . VAL A 1 79 ? -1.654 2.769 8.258 1.00 93.06 79 VAL A C 1
ATOM 641 O O . VAL A 1 79 ? -0.637 2.105 8.455 1.00 93.06 79 VAL A O 1
ATOM 644 N N . LEU A 1 80 ? -1.593 4.010 7.761 1.00 91.19 80 LEU A N 1
ATOM 645 C CA . LEU A 1 80 ? -0.316 4.664 7.442 1.00 91.19 80 LEU A CA 1
ATOM 646 C C . LEU A 1 80 ? 0.601 4.752 8.667 1.00 91.19 80 LEU A C 1
ATOM 648 O O . LEU A 1 80 ? 1.785 4.432 8.580 1.00 91.19 80 LEU A O 1
ATOM 652 N N . LEU A 1 81 ? 0.058 5.178 9.810 1.00 91.38 81 LEU A N 1
ATOM 653 C CA . LEU A 1 81 ? 0.807 5.371 11.053 1.00 91.38 81 LEU A CA 1
ATOM 654 C C . LEU A 1 81 ? 1.292 4.047 11.665 1.00 91.38 81 LEU A C 1
ATOM 656 O O . LEU A 1 81 ? 2.284 4.050 12.400 1.00 91.38 81 LEU A O 1
ATOM 660 N N . GLN A 1 82 ? 0.610 2.934 11.381 1.00 91.06 82 GLN A N 1
ATOM 661 C CA . GLN A 1 82 ? 1.029 1.593 11.799 1.00 91.06 82 GLN A CA 1
ATOM 662 C C . GLN A 1 82 ? 2.233 1.081 11.006 1.00 91.06 82 GLN A C 1
ATOM 664 O O . GLN A 1 82 ? 3.078 0.399 11.581 1.00 91.06 82 GLN A O 1
ATOM 669 N N . ASN A 1 83 ? 2.329 1.418 9.717 1.00 90.00 83 ASN A N 1
ATOM 670 C CA . ASN A 1 83 ? 3.392 0.902 8.856 1.00 90.00 83 ASN A CA 1
ATOM 671 C C . ASN A 1 83 ? 4.586 1.859 8.746 1.00 90.00 83 ASN A C 1
ATOM 673 O O . ASN A 1 83 ? 5.736 1.436 8.867 1.00 90.00 83 ASN A O 1
ATOM 677 N N . ARG A 1 84 ? 4.345 3.160 8.543 1.00 87.19 84 ARG A N 1
ATOM 678 C CA . ARG A 1 84 ? 5.424 4.136 8.355 1.00 87.19 84 ARG A CA 1
ATOM 679 C C . ARG A 1 84 ? 6.252 4.314 9.624 1.00 87.19 84 ARG A C 1
ATOM 681 O O . ARG A 1 84 ? 5.734 4.428 10.734 1.00 87.19 84 ARG A O 1
ATOM 688 N N . THR A 1 85 ? 7.563 4.420 9.431 1.00 79.81 85 THR A N 1
ATOM 689 C CA . THR A 1 85 ? 8.504 4.813 10.485 1.00 79.81 85 THR A CA 1
ATOM 690 C C . THR A 1 85 ? 8.746 6.317 10.406 1.00 79.81 85 THR A C 1
ATOM 692 O O . THR A 1 85 ? 9.094 6.832 9.348 1.00 79.81 85 THR A O 1
ATOM 695 N N . PHE A 1 86 ? 8.553 7.024 11.515 1.00 80.25 86 PHE A N 1
ATOM 696 C CA . PHE A 1 86 ? 8.844 8.451 11.650 1.00 80.25 86 PHE A CA 1
ATOM 697 C C . PHE A 1 86 ? 9.255 8.746 13.092 1.00 80.25 86 PHE A C 1
ATOM 699 O O . PHE A 1 86 ? 8.806 8.069 14.021 1.00 80.25 86 PHE A O 1
ATOM 706 N N . SER A 1 87 ? 10.119 9.744 13.268 1.00 78.06 87 SER A N 1
ATOM 707 C CA . SER A 1 87 ? 10.543 10.207 14.587 1.00 78.06 87 SER A CA 1
ATOM 708 C C . SER A 1 87 ? 9.385 10.929 15.270 1.00 78.06 87 SER A C 1
ATOM 710 O O . SER A 1 87 ? 8.864 11.917 14.758 1.00 78.06 87 SER A O 1
ATOM 712 N N . LEU A 1 88 ? 8.963 10.420 16.425 1.00 79.19 88 LEU A N 1
ATOM 713 C CA . LEU A 1 88 ? 8.002 11.084 17.299 1.00 79.19 88 LEU A CA 1
ATOM 714 C C . LEU A 1 88 ? 8.788 11.936 18.291 1.00 79.19 88 LEU A C 1
ATOM 716 O O . LEU A 1 88 ? 9.279 11.435 19.296 1.00 79.19 88 LEU A O 1
ATOM 720 N N . GLU A 1 89 ? 8.959 13.212 17.965 1.00 79.25 89 GLU A N 1
ATOM 721 C CA . GLU A 1 89 ? 9.848 14.111 18.713 1.00 79.25 89 GLU A CA 1
ATOM 722 C C . GLU A 1 89 ? 9.236 14.631 20.025 1.00 79.25 89 GLU A C 1
ATOM 724 O O . GLU A 1 89 ? 9.950 15.184 20.856 1.00 79.25 89 GLU A O 1
ATOM 729 N N . ASN A 1 90 ? 7.925 14.459 20.238 1.00 86.62 90 ASN A N 1
ATOM 730 C CA . ASN A 1 90 ? 7.246 14.881 21.464 1.00 86.62 90 ASN A CA 1
ATOM 731 C C . ASN A 1 90 ? 6.079 13.959 21.861 1.00 86.62 90 ASN A C 1
ATOM 733 O O . ASN A 1 90 ? 5.534 13.209 21.046 1.00 86.62 90 ASN A O 1
ATOM 737 N N . GLU A 1 91 ? 5.680 14.054 23.132 1.00 88.81 91 GLU A N 1
ATOM 738 C CA . GLU A 1 91 ? 4.636 13.225 23.751 1.00 88.81 91 GLU A CA 1
ATOM 739 C C . GLU A 1 91 ? 3.254 13.418 23.113 1.00 88.81 91 GLU A C 1
ATOM 741 O O . GLU A 1 91 ? 2.493 12.461 22.984 1.00 88.81 91 GLU A O 1
ATOM 746 N N . ILE A 1 92 ? 2.939 14.631 22.645 1.00 90.00 92 ILE A N 1
ATOM 747 C CA . ILE A 1 92 ? 1.654 14.934 21.995 1.00 90.00 92 ILE A CA 1
ATOM 748 C C . ILE A 1 92 ? 1.531 14.153 20.684 1.00 90.00 92 ILE A C 1
ATOM 750 O O . ILE A 1 92 ? 0.488 13.561 20.408 1.00 90.00 92 ILE A O 1
ATOM 754 N N . ALA A 1 93 ? 2.597 14.111 19.885 1.00 89.62 93 ALA A N 1
ATOM 755 C CA . ALA A 1 93 ? 2.618 13.357 18.639 1.00 89.62 93 ALA A CA 1
ATOM 756 C C . ALA A 1 93 ? 2.474 11.846 18.890 1.00 89.62 93 ALA A C 1
ATOM 758 O O . ALA A 1 93 ? 1.764 11.161 18.149 1.00 89.62 93 ALA A O 1
ATOM 759 N N . ALA A 1 94 ? 3.102 11.329 19.953 1.00 89.62 94 ALA A N 1
ATOM 760 C CA . ALA A 1 94 ? 2.959 9.932 20.352 1.00 89.62 94 ALA A CA 1
ATOM 761 C C . ALA A 1 94 ? 1.520 9.605 20.782 1.00 89.62 94 ALA A C 1
ATOM 763 O O . ALA A 1 94 ? 0.932 8.653 20.266 1.00 89.62 94 ALA A O 1
ATOM 764 N N . ALA A 1 95 ? 0.919 10.441 21.632 1.00 92.38 95 ALA A N 1
ATOM 765 C CA . ALA A 1 95 ? -0.464 10.286 22.074 1.00 92.38 95 ALA A CA 1
ATOM 766 C C . ALA A 1 95 ? -1.466 10.392 20.910 1.00 92.38 95 ALA A C 1
ATOM 768 O O . ALA A 1 95 ? -2.408 9.605 20.823 1.00 92.38 95 ALA A O 1
ATOM 769 N N . ALA A 1 96 ? -1.251 11.317 19.970 1.00 92.19 96 ALA A N 1
ATOM 770 C CA . ALA A 1 96 ? -2.090 11.452 18.781 1.00 92.19 96 ALA A CA 1
ATOM 771 C C . ALA A 1 96 ? -2.018 10.205 17.884 1.00 92.19 96 ALA A C 1
ATOM 773 O O . ALA A 1 96 ? -3.048 9.733 17.396 1.00 92.19 96 ALA A O 1
ATOM 774 N N . LYS A 1 97 ? -0.816 9.637 17.696 1.00 92.75 97 LYS A N 1
ATOM 775 C CA . LYS A 1 97 ? -0.640 8.367 16.980 1.00 92.75 97 LYS A CA 1
ATOM 776 C C . LYS A 1 97 ? -1.401 7.242 17.675 1.00 92.75 97 LYS A C 1
ATOM 778 O O . LYS A 1 97 ? -2.152 6.530 17.013 1.00 92.75 97 LYS A O 1
ATOM 783 N N . GLU A 1 98 ? -1.213 7.086 18.982 1.00 93.44 98 GLU A N 1
ATOM 784 C CA . GLU A 1 98 ? -1.872 6.039 19.762 1.00 93.44 98 GLU A CA 1
ATOM 785 C C . GLU A 1 98 ? -3.398 6.158 19.682 1.00 93.44 98 GLU A C 1
ATOM 787 O O . GLU A 1 98 ? -4.078 5.175 19.393 1.00 93.44 98 GLU A O 1
ATOM 792 N N . TYR A 1 99 ? -3.937 7.370 19.832 1.00 95.81 99 TYR A N 1
ATOM 793 C CA . TYR A 1 99 ? -5.367 7.626 19.694 1.00 95.81 99 TYR A CA 1
ATOM 794 C C . TYR A 1 99 ? -5.895 7.194 18.320 1.00 95.81 99 TYR A C 1
ATOM 796 O O . TYR A 1 99 ? -6.906 6.493 18.239 1.00 95.81 99 TYR A O 1
ATOM 804 N N . LEU A 1 100 ? -5.211 7.571 17.236 1.00 96.12 100 LEU A N 1
ATOM 805 C CA . LEU A 1 100 ? -5.633 7.207 15.883 1.00 96.12 100 LEU A CA 1
ATOM 806 C C . LEU A 1 100 ? -5.600 5.693 15.661 1.00 96.12 100 LEU A C 1
ATOM 808 O O . LEU A 1 100 ? -6.553 5.129 15.126 1.00 96.12 100 LEU A O 1
ATOM 812 N N . VAL A 1 101 ? -4.534 5.029 16.105 1.00 94.12 101 VAL A N 1
ATOM 813 C CA . VAL A 1 101 ? -4.399 3.576 15.970 1.00 94.12 101 VAL A CA 1
ATOM 814 C C . VAL A 1 101 ? -5.472 2.853 16.786 1.00 94.12 101 VAL A C 1
ATOM 816 O O . VAL A 1 101 ? -6.165 1.996 16.245 1.00 94.12 101 VAL A O 1
ATOM 819 N N . ASN A 1 102 ? -5.688 3.236 18.043 1.00 96.00 102 ASN A N 1
ATOM 820 C CA . ASN A 1 102 ? -6.630 2.548 18.928 1.00 96.00 102 ASN A CA 1
ATOM 821 C C . ASN A 1 102 ? -8.097 2.712 18.504 1.00 96.00 102 ASN A C 1
ATOM 823 O O . ASN A 1 102 ? -8.903 1.821 18.757 1.00 96.00 102 ASN A O 1
ATOM 827 N N . ASN A 1 103 ? -8.454 3.831 17.864 1.00 96.88 103 ASN A N 1
ATOM 828 C CA . ASN A 1 103 ? -9.847 4.132 17.516 1.00 96.88 103 ASN A CA 1
ATOM 829 C C . ASN A 1 103 ? -10.194 3.865 16.043 1.00 96.88 103 ASN A C 1
ATOM 831 O O . ASN A 1 103 ? -11.368 3.671 15.730 1.00 96.88 103 ASN A O 1
ATOM 835 N N . PHE A 1 104 ? -9.211 3.863 15.134 1.00 96.88 104 PHE A N 1
ATOM 836 C CA . PHE A 1 104 ? -9.475 3.824 13.690 1.00 96.88 104 PHE A CA 1
ATOM 837 C C . PHE A 1 104 ? -8.694 2.755 12.918 1.00 96.88 104 PHE A C 1
ATOM 839 O O . PHE A 1 104 ? -8.952 2.588 11.721 1.00 96.88 104 PHE A O 1
ATOM 846 N N . ALA A 1 105 ? -7.767 2.017 13.539 1.00 93.50 105 ALA A N 1
ATOM 847 C CA . ALA A 1 105 ? -7.019 0.983 12.826 1.00 93.50 105 ALA A CA 1
ATOM 848 C C . ALA A 1 105 ? -7.932 -0.102 12.235 1.00 93.50 105 ALA A C 1
ATOM 850 O O . ALA A 1 105 ? -8.963 -0.476 12.797 1.00 93.50 105 ALA A O 1
ATOM 851 N N . VAL A 1 106 ? -7.512 -0.630 11.088 1.00 93.94 106 VAL A N 1
ATOM 852 C CA . VAL A 1 106 ? -8.176 -1.736 10.397 1.00 93.94 106 VAL A CA 1
ATOM 853 C C . VAL A 1 106 ? -7.190 -2.893 10.315 1.00 93.94 106 VAL A C 1
ATOM 855 O O . VAL A 1 106 ? -6.049 -2.699 9.906 1.00 93.94 106 VAL A O 1
ATOM 858 N N . ASP A 1 107 ? -7.624 -4.098 10.684 1.00 92.44 107 ASP A N 1
ATOM 859 C CA . ASP A 1 107 ? -6.814 -5.312 10.536 1.00 92.44 107 ASP A CA 1
ATOM 860 C C . ASP A 1 107 ? -6.703 -5.691 9.051 1.00 92.44 107 ASP A C 1
ATOM 862 O O . ASP A 1 107 ? -7.549 -6.395 8.491 1.00 92.44 107 ASP A O 1
ATOM 866 N N . THR A 1 108 ? -5.666 -5.172 8.394 1.00 92.19 108 THR A N 1
ATOM 867 C CA . THR A 1 108 ? -5.401 -5.381 6.968 1.00 92.19 108 THR A CA 1
ATOM 868 C C . THR A 1 108 ? -4.937 -6.803 6.649 1.00 92.19 108 THR A C 1
ATOM 870 O O . THR A 1 108 ? -5.124 -7.256 5.521 1.00 92.19 108 THR A O 1
ATOM 873 N N . GLY A 1 109 ? -4.411 -7.549 7.630 1.00 90.56 109 GLY A N 1
ATOM 874 C CA . GLY A 1 109 ? -3.845 -8.890 7.435 1.00 90.56 109 GLY A CA 1
ATOM 875 C C . GLY A 1 109 ? -4.869 -9.968 7.062 1.00 90.56 109 GLY A C 1
ATOM 876 O O . GLY A 1 109 ? -4.499 -11.075 6.680 1.00 90.56 109 GLY A O 1
ATOM 877 N N . ARG A 1 110 ? -6.168 -9.658 7.148 1.00 92.56 110 ARG A N 1
ATOM 878 C CA . ARG A 1 110 ? -7.268 -10.572 6.789 1.00 92.56 110 ARG A CA 1
ATOM 879 C C . ARG A 1 110 ? -7.686 -10.500 5.322 1.00 92.56 110 ARG A C 1
ATOM 881 O O . ARG A 1 110 ? -8.600 -11.232 4.929 1.00 92.56 110 ARG A O 1
ATOM 888 N N . PHE A 1 111 ? -7.079 -9.607 4.546 1.00 94.50 111 PHE A N 1
ATOM 889 C CA . PHE A 1 111 ? -7.490 -9.287 3.185 1.00 94.50 111 PHE A CA 1
ATOM 890 C C . PHE A 1 111 ? -6.401 -9.632 2.174 1.00 94.50 111 PHE A C 1
ATOM 892 O O . PHE A 1 111 ? -5.215 -9.479 2.441 1.00 94.50 111 PHE A O 1
ATOM 899 N N . ASP A 1 112 ? -6.826 -10.056 0.986 1.00 93.88 112 ASP A N 1
ATOM 900 C CA . ASP A 1 112 ? -5.929 -10.367 -0.130 1.00 93.88 112 ASP A CA 1
ATOM 901 C C . ASP A 1 112 ? -5.599 -9.109 -0.948 1.00 93.88 112 ASP A C 1
ATOM 903 O O . ASP A 1 112 ? -4.557 -9.021 -1.595 1.00 93.88 112 ASP A O 1
ATOM 907 N N . VAL A 1 113 ? -6.521 -8.138 -0.963 1.00 94.12 113 VAL A N 1
ATOM 908 C CA . VAL A 1 113 ? -6.404 -6.889 -1.722 1.00 94.12 113 VAL A CA 1
ATOM 909 C C . VAL A 1 113 ? -6.876 -5.727 -0.865 1.00 94.12 113 VAL A C 1
ATOM 911 O O . VAL A 1 113 ? -7.985 -5.757 -0.333 1.00 94.12 113 VAL A O 1
ATOM 914 N N . ILE A 1 114 ? -6.069 -4.671 -0.820 1.00 93.94 114 ILE A N 1
ATOM 915 C CA . ILE A 1 114 ? -6.425 -3.391 -0.210 1.00 93.94 114 ILE A CA 1
ATOM 916 C C . ILE A 1 114 ? -6.589 -2.363 -1.330 1.00 93.94 114 ILE A C 1
ATOM 918 O O . ILE A 1 114 ? -5.713 -2.202 -2.180 1.00 93.94 114 ILE A O 1
ATOM 922 N N . VAL A 1 115 ? -7.728 -1.681 -1.348 1.00 93.31 115 VAL A N 1
ATOM 923 C CA . VAL A 1 115 ? -7.992 -0.521 -2.200 1.00 93.31 115 VAL A CA 1
ATOM 924 C C . VAL A 1 115 ? -8.035 0.694 -1.285 1.00 93.31 115 VAL A C 1
ATOM 926 O O . VAL A 1 115 ? -8.894 0.783 -0.414 1.00 93.31 115 VAL A O 1
ATOM 929 N N . GLY A 1 116 ? -7.093 1.616 -1.462 1.00 90.69 116 GLY A N 1
ATOM 930 C CA . GLY A 1 116 ? -6.979 2.818 -0.639 1.00 90.69 116 GLY A CA 1
ATOM 931 C C . GLY A 1 116 ? -6.831 4.087 -1.469 1.00 90.69 116 GLY A C 1
ATOM 932 O O . GLY A 1 116 ? -6.897 4.040 -2.697 1.00 90.69 116 GLY A O 1
ATOM 933 N N . TYR A 1 117 ? -6.662 5.220 -0.788 1.00 85.44 117 TYR A N 1
ATOM 934 C CA . TYR A 1 117 ? -6.601 6.550 -1.407 1.00 85.44 117 TYR A CA 1
ATOM 935 C C . TYR A 1 117 ? -5.315 6.768 -2.211 1.00 85.44 117 TYR A C 1
ATOM 937 O O . TYR A 1 117 ? -5.344 7.273 -3.328 1.00 85.44 117 TYR A O 1
ATOM 945 N N . ARG A 1 118 ? -4.183 6.352 -1.639 1.00 82.50 118 ARG A N 1
ATOM 946 C CA . ARG A 1 118 ? -2.855 6.353 -2.257 1.00 82.50 118 ARG A CA 1
ATOM 947 C C . ARG A 1 118 ? -2.104 5.130 -1.762 1.00 82.50 118 ARG A C 1
ATOM 949 O O . ARG A 1 118 ? -2.298 4.745 -0.610 1.00 82.50 118 ARG A O 1
ATOM 956 N N . ALA A 1 119 ? -1.297 4.529 -2.627 1.00 73.69 119 ALA A N 1
ATOM 957 C CA . ALA A 1 119 ? -0.424 3.413 -2.301 1.00 73.69 119 ALA A CA 1
ATOM 958 C C . ALA A 1 119 ? 0.976 3.759 -2.796 1.00 73.69 119 ALA A C 1
ATOM 960 O O . ALA A 1 119 ? 1.284 3.508 -3.952 1.00 73.69 119 ALA A O 1
ATOM 961 N N . ASP A 1 120 ? 1.779 4.408 -1.957 1.00 69.94 120 ASP A N 1
ATOM 962 C CA . ASP A 1 120 ? 3.152 4.744 -2.311 1.00 69.94 120 ASP A CA 1
ATOM 963 C C . ASP A 1 120 ? 4.085 3.561 -2.027 1.00 69.94 120 ASP A C 1
ATOM 965 O O . ASP A 1 120 ? 4.075 2.999 -0.924 1.00 69.94 120 ASP A O 1
ATOM 969 N N . ASP A 1 121 ? 4.859 3.167 -3.037 1.00 65.50 121 ASP A N 1
ATOM 970 C CA . ASP A 1 121 ? 5.866 2.112 -2.945 1.00 65.50 121 ASP A CA 1
ATOM 971 C C . ASP A 1 121 ? 7.310 2.644 -2.921 1.00 65.50 121 ASP A C 1
ATOM 973 O O . ASP A 1 121 ? 8.253 1.838 -2.952 1.00 65.50 121 ASP A O 1
ATOM 977 N N . SER A 1 122 ? 7.490 3.976 -2.885 1.00 54.38 122 SER A N 1
ATOM 978 C CA . SER A 1 122 ? 8.796 4.653 -2.926 1.00 54.38 122 SER A CA 1
ATOM 979 C C . SER A 1 122 ? 9.710 4.385 -1.734 1.00 54.38 122 SER A C 1
ATOM 981 O O . SER A 1 122 ? 9.322 4.499 -0.555 1.00 54.38 122 SER A O 1
#

Sequence (122 aa):
MILYHGSTKIIEKPILAAGKKYNDYGQGFYCTKEIEVAKEWACRENSNGFVNKYSLRKSGLKVLDMQDKRYNVLNWMAVLLQNRTFSLENEIAAAAKEYLVNNFAVDTGRFDVIVGYRADDS

Secondary structure (DSSP, 8-state):
-EEEEEESS--SS--TT-S-TTSTTSSS---BS-HHHHHHHHSGGG---EEEEEE---TT--EEETTSTT--HHHHHHHHHHH------SHHHHHHHHHHHHHH---GGG-SEEE-S-----

pLDDT: mean 90.38, std 6.71, range [54.38, 97.5]

Foldseek 3Di:
DKKKAAACDADPDFDAQDFAQQWLQGGGRDIDPDQVVRCVRNCPPNDHIDIYMDDDDCPPWFEAECPPPVHDVLLSVLSNLVRHDDDPPDPVSVVVNVVSVVPRYDPCVVGPYYHDDDGDRD

Radius of gyration: 15.75 Å; chains: 1; bounding box: 36×30×41 Å